Protein AF-X1IU64-F1 (afdb_monomer_lite)

Organism: NCBI:txid412755

Radius of gyration: 42.13 Å; chains: 1; bounding box: 88×26×128 Å

pLDDT: mean 71.63, std 13.4, range [46.91, 96.38]

Sequence (126 aa):
MVRKPTQKKKSTVRRRTTKKKKRARDLVWLQRLTLFAGIIAVILIGGVILFVTTYKNTSRGIDLNITQETKEVGRGVPLEISININNQTGSTLSNTELSLRLSQGLINLDFTGEKDIIKDALGNIG

Structure (mmCIF, N/CA/C/O backbone):
data_AF-X1IU64-F1
#
_entry.id   AF-X1IU64-F1
#
loop_
_atom_site.group_PDB
_atom_site.id
_atom_site.type_symbol
_atom_site.label_atom_id
_atom_site.label_alt_id
_atom_site.label_comp_id
_atom_site.label_asym_id
_atom_site.label_entity_id
_atom_site.label_seq_id
_atom_site.pdbx_PDB_ins_code
_atom_site.Cartn_x
_atom_site.Cartn_y
_atom_site.Cartn_z
_atom_site.occupancy
_atom_site.B_iso_or_equiv
_atom_site.auth_seq_id
_atom_site.auth_comp_id
_atom_site.auth_asym_id
_atom_site.auth_atom_id
_atom_site.pdbx_PDB_model_num
ATOM 1 N N . MET A 1 1 ? 71.066 11.069 -92.947 1.00 46.91 1 MET A N 1
ATOM 2 C CA . MET A 1 1 ? 70.382 11.580 -91.734 1.00 46.91 1 MET A CA 1
ATOM 3 C C . MET A 1 1 ? 69.156 10.716 -91.459 1.00 46.91 1 MET A C 1
ATOM 5 O O . MET A 1 1 ? 68.195 10.797 -92.206 1.00 46.91 1 MET A O 1
ATOM 9 N N . VAL A 1 2 ? 69.203 9.848 -90.443 1.00 51.19 2 VAL A N 1
ATOM 10 C CA . VAL A 1 2 ? 68.126 8.897 -90.104 1.00 51.19 2 VAL A CA 1
ATOM 11 C C . VAL A 1 2 ? 67.579 9.270 -88.726 1.00 51.19 2 VAL A C 1
ATOM 13 O O . VAL A 1 2 ? 68.307 9.205 -87.738 1.00 51.19 2 VAL A O 1
ATOM 16 N N . ARG A 1 3 ? 66.317 9.710 -88.651 1.00 54.88 3 ARG A N 1
ATOM 17 C CA . ARG A 1 3 ? 65.639 10.043 -87.386 1.00 54.88 3 ARG A CA 1
ATOM 18 C C . ARG A 1 3 ? 64.968 8.786 -86.823 1.00 54.88 3 ARG A C 1
ATOM 20 O O . ARG A 1 3 ? 64.115 8.204 -87.484 1.00 54.88 3 ARG A O 1
ATOM 27 N N . LYS A 1 4 ? 65.338 8.378 -85.604 1.00 55.59 4 LYS A N 1
ATOM 28 C CA . LYS A 1 4 ? 64.646 7.318 -84.848 1.00 55.59 4 LYS A CA 1
ATOM 29 C C . LYS A 1 4 ? 63.434 7.902 -84.103 1.00 55.59 4 LYS A C 1
ATOM 31 O O . LYS A 1 4 ? 63.586 8.949 -83.475 1.00 55.59 4 LYS A O 1
ATOM 36 N N . PRO A 1 5 ? 62.266 7.237 -84.107 1.00 60.03 5 PRO A N 1
ATOM 37 C CA . PRO A 1 5 ? 61.129 7.649 -83.295 1.00 60.03 5 PRO A CA 1
ATOM 38 C C . PRO A 1 5 ? 61.250 7.126 -81.856 1.00 60.03 5 PRO A C 1
ATOM 40 O O . PRO A 1 5 ? 61.422 5.933 -81.604 1.00 60.03 5 PRO A O 1
ATOM 43 N N . THR A 1 6 ? 61.141 8.042 -80.899 1.00 62.41 6 THR A N 1
ATOM 44 C CA . THR A 1 6 ? 61.091 7.799 -79.455 1.00 62.41 6 THR A CA 1
ATOM 45 C C . THR A 1 6 ? 59.722 7.243 -79.058 1.00 62.41 6 THR A C 1
ATOM 47 O O . THR A 1 6 ? 58.698 7.912 -79.199 1.00 62.41 6 THR A O 1
ATOM 50 N N . GLN A 1 7 ? 59.683 6.014 -78.537 1.00 61.91 7 GLN A N 1
ATOM 51 C CA . GLN A 1 7 ? 58.450 5.411 -78.031 1.00 61.91 7 GLN A CA 1
ATOM 52 C C . GLN A 1 7 ? 58.033 6.007 -76.677 1.00 61.91 7 GLN A C 1
ATOM 54 O O . GLN A 1 7 ? 58.762 5.938 -75.687 1.00 61.91 7 GLN A O 1
ATOM 59 N N . LYS A 1 8 ? 56.814 6.561 -76.626 1.00 59.19 8 LYS A N 1
ATOM 60 C CA . LYS A 1 8 ? 56.145 7.023 -75.401 1.00 59.19 8 LYS A CA 1
ATOM 61 C C . LYS A 1 8 ? 55.682 5.830 -74.553 1.00 59.19 8 LYS A C 1
ATOM 63 O O . LYS A 1 8 ? 54.741 5.126 -74.915 1.00 59.19 8 LYS A O 1
ATOM 68 N N . LYS A 1 9 ? 56.292 5.664 -73.379 1.00 61.97 9 LYS A N 1
ATOM 69 C CA . LYS A 1 9 ? 55.852 4.757 -72.305 1.00 61.97 9 LYS A CA 1
ATOM 70 C C . LYS A 1 9 ? 54.512 5.249 -71.730 1.00 61.97 9 LYS A C 1
ATOM 72 O O . LYS A 1 9 ? 54.462 6.297 -71.092 1.00 61.97 9 LYS A O 1
ATOM 77 N N . LYS A 1 10 ? 53.423 4.502 -71.942 1.00 61.09 10 LYS A N 1
ATOM 78 C CA . LYS A 1 10 ? 52.138 4.722 -71.253 1.00 61.09 10 LYS A CA 1
ATOM 79 C C . LYS A 1 10 ? 52.236 4.166 -69.830 1.00 61.09 10 LYS A C 1
ATOM 81 O O . LYS A 1 10 ? 52.364 2.959 -69.646 1.00 61.09 10 LYS A O 1
ATOM 86 N N . SER A 1 11 ? 52.180 5.037 -68.828 1.00 62.97 11 SER A N 1
ATOM 87 C CA . SER A 1 11 ? 52.078 4.651 -67.421 1.00 62.97 11 SER A CA 1
ATOM 88 C C . SER A 1 11 ? 50.636 4.256 -67.090 1.00 62.97 11 SER A C 1
ATOM 90 O O . SER A 1 11 ? 49.716 5.070 -67.049 1.00 62.97 11 SER A O 1
ATOM 92 N N . THR A 1 12 ? 50.423 2.965 -66.858 1.00 63.34 12 THR A N 1
ATOM 93 C CA . THR A 1 12 ? 49.173 2.407 -66.333 1.00 63.34 12 THR A CA 1
ATOM 94 C C . THR A 1 12 ? 48.974 2.838 -64.879 1.00 63.34 12 THR A C 1
ATOM 96 O O . THR A 1 12 ? 49.575 2.287 -63.957 1.00 63.34 12 THR A O 1
ATOM 99 N N . VAL A 1 13 ? 48.108 3.828 -64.669 1.00 65.00 13 VAL A N 1
ATOM 100 C CA . VAL A 1 13 ? 47.674 4.299 -63.347 1.00 65.00 13 VAL A CA 1
ATOM 101 C C . VAL A 1 13 ? 46.746 3.255 -62.712 1.00 65.00 13 VAL A C 1
ATOM 103 O O . VAL A 1 13 ? 45.573 3.135 -63.065 1.00 65.00 13 VAL A O 1
ATOM 106 N N . ARG A 1 14 ? 47.260 2.483 -61.746 1.00 59.28 14 ARG A N 1
ATOM 107 C CA . ARG A 1 14 ? 46.464 1.564 -60.914 1.00 59.28 14 ARG A CA 1
ATOM 108 C C . ARG A 1 14 ? 45.626 2.353 -59.898 1.00 59.28 14 ARG A C 1
ATOM 110 O O . ARG A 1 14 ? 46.073 2.622 -58.789 1.00 59.28 14 ARG A O 1
ATOM 117 N N . ARG A 1 15 ? 44.371 2.669 -60.236 1.00 59.41 15 ARG A N 1
ATOM 118 C CA . ARG A 1 15 ? 43.352 3.100 -59.259 1.00 59.41 15 ARG A CA 1
ATOM 119 C C . ARG A 1 15 ? 42.756 1.881 -58.549 1.00 59.41 15 ARG A C 1
ATOM 121 O O . ARG A 1 15 ? 41.766 1.308 -58.991 1.00 59.41 15 ARG A O 1
ATOM 128 N N . ARG A 1 16 ? 43.336 1.487 -57.419 1.00 60.72 16 ARG A N 1
ATOM 129 C CA . ARG A 1 16 ? 42.660 0.647 -56.417 1.00 60.72 16 ARG A CA 1
ATOM 130 C C . ARG A 1 16 ? 42.830 1.319 -55.060 1.00 60.72 16 ARG A C 1
ATOM 132 O O . ARG A 1 16 ? 43.942 1.714 -54.749 1.00 60.72 16 ARG A O 1
ATOM 139 N N . THR A 1 17 ? 41.742 1.368 -54.280 1.00 58.19 17 THR A N 1
ATOM 140 C CA . THR A 1 17 ? 41.634 1.676 -52.827 1.00 58.19 17 THR A CA 1
ATOM 141 C C . THR A 1 17 ? 40.867 2.948 -52.422 1.00 58.19 17 THR A C 1
ATOM 143 O O . THR A 1 17 ? 41.383 3.827 -51.751 1.00 58.19 17 THR A O 1
ATOM 146 N N . THR A 1 18 ? 39.559 3.013 -52.695 1.00 54.38 18 THR A N 1
ATOM 147 C CA . THR A 1 18 ? 38.673 3.976 -51.989 1.00 54.38 18 THR A CA 1
ATOM 148 C C . THR A 1 18 ? 37.424 3.354 -51.354 1.00 54.38 18 THR A C 1
ATOM 150 O O . THR A 1 18 ? 36.680 4.046 -50.665 1.00 54.38 18 THR A O 1
ATOM 153 N N . LYS A 1 19 ? 37.198 2.036 -51.473 1.00 53.81 19 LYS A N 1
ATOM 154 C CA . LYS A 1 19 ? 35.992 1.387 -50.912 1.00 53.81 19 LYS A CA 1
ATOM 155 C C . LYS A 1 19 ? 36.021 1.135 -49.392 1.00 53.81 19 LYS A C 1
ATOM 157 O O . LYS A 1 19 ? 34.962 0.926 -48.814 1.00 53.81 19 LYS A O 1
ATOM 162 N N . LYS A 1 20 ? 37.177 1.193 -48.714 1.00 52.91 20 LYS A N 1
ATOM 163 C CA . LYS A 1 20 ? 37.266 0.924 -47.258 1.00 52.91 20 LYS A CA 1
ATOM 164 C C . LYS A 1 20 ? 36.808 2.086 -46.359 1.00 52.91 20 LYS A C 1
ATOM 166 O O . LYS A 1 20 ? 36.434 1.839 -45.221 1.00 52.91 20 LYS A O 1
ATOM 171 N N . LYS A 1 21 ? 36.781 3.332 -46.851 1.00 52.88 21 LYS A N 1
ATOM 172 C CA . LYS A 1 21 ? 36.489 4.518 -46.015 1.00 52.88 21 LYS A CA 1
ATOM 173 C C . LYS A 1 21 ? 34.999 4.750 -45.716 1.00 52.88 21 LYS A C 1
ATOM 175 O O . LYS A 1 21 ? 34.697 5.469 -44.773 1.00 52.88 21 LYS A O 1
ATOM 180 N N . LYS A 1 22 ? 34.074 4.152 -46.482 1.00 53.75 22 LYS A N 1
ATOM 181 C CA . LYS A 1 22 ? 32.623 4.331 -46.262 1.00 53.75 22 LYS A CA 1
ATOM 182 C C . LYS A 1 22 ? 32.101 3.543 -45.049 1.00 53.75 22 LYS A C 1
ATOM 184 O O . LYS A 1 22 ? 31.394 4.112 -44.233 1.00 53.75 22 LYS A O 1
ATOM 189 N N . ARG A 1 23 ? 32.562 2.301 -44.845 1.00 55.25 23 ARG A N 1
ATOM 190 C CA . ARG A 1 23 ? 32.096 1.439 -43.737 1.00 55.25 23 ARG A CA 1
ATOM 191 C C . ARG A 1 23 ? 32.418 1.979 -42.337 1.00 55.25 23 ARG A C 1
ATOM 193 O O . ARG A 1 23 ? 31.651 1.758 -41.413 1.00 55.25 23 ARG A O 1
ATOM 200 N N . ALA A 1 24 ? 33.529 2.702 -42.180 1.00 61.47 24 ALA A N 1
ATOM 201 C CA . ALA A 1 24 ? 33.905 3.279 -40.888 1.00 61.47 24 ALA A CA 1
ATOM 202 C C . ALA A 1 24 ? 33.003 4.457 -40.480 1.00 61.47 24 ALA A C 1
ATOM 204 O O . ALA A 1 24 ? 32.767 4.662 -39.295 1.00 61.47 24 ALA A O 1
ATOM 205 N N . ARG A 1 25 ? 32.482 5.223 -41.450 1.00 65.38 25 ARG A N 1
ATOM 206 C CA . ARG A 1 25 ? 31.590 6.358 -41.172 1.00 65.38 25 ARG A CA 1
ATOM 207 C C . ARG A 1 25 ? 30.192 5.879 -40.768 1.00 65.38 25 ARG A C 1
ATOM 209 O O . ARG A 1 25 ? 29.615 6.446 -39.845 1.00 65.38 25 ARG A O 1
ATOM 216 N N . ASP A 1 26 ? 29.715 4.802 -41.389 1.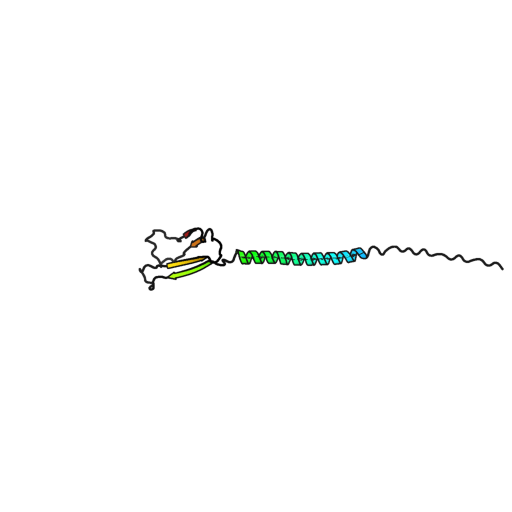00 70.69 26 ASP A N 1
ATOM 217 C CA . ASP A 1 26 ? 28.422 4.195 -41.053 1.00 70.69 26 ASP A CA 1
ATOM 218 C C . ASP A 1 26 ? 28.445 3.545 -39.659 1.00 70.69 26 ASP A C 1
ATOM 220 O O . ASP A 1 26 ? 27.481 3.681 -38.910 1.00 70.69 26 ASP A O 1
ATOM 224 N N . LEU A 1 27 ? 29.568 2.932 -39.251 1.00 73.62 27 LEU A N 1
ATOM 225 C CA . LEU A 1 27 ? 29.714 2.357 -37.905 1.00 73.62 27 LEU A CA 1
ATOM 226 C C . LEU A 1 27 ? 29.619 3.409 -36.789 1.00 73.62 27 LEU A C 1
ATOM 228 O O . LEU A 1 27 ? 28.966 3.170 -35.778 1.00 73.62 27 LEU A O 1
ATOM 232 N N . VAL A 1 28 ? 30.240 4.580 -36.971 1.00 81.56 28 VAL A N 1
ATOM 233 C CA . VAL A 1 28 ? 30.210 5.662 -35.967 1.00 81.56 28 VAL A CA 1
ATOM 234 C C . VAL A 1 28 ? 28.804 6.246 -35.828 1.00 81.56 28 VAL A C 1
ATOM 236 O O . VAL A 1 28 ? 28.396 6.631 -34.733 1.00 81.56 28 VAL A O 1
ATOM 239 N N . TRP A 1 29 ? 28.043 6.304 -36.922 1.00 81.38 29 TRP A N 1
ATOM 240 C CA . TRP A 1 29 ? 26.662 6.778 -36.883 1.00 81.38 29 TRP A CA 1
ATOM 241 C C . TRP A 1 29 ? 25.732 5.759 -36.211 1.00 81.38 29 TRP A C 1
ATOM 243 O O . TRP A 1 29 ? 24.932 6.134 -35.353 1.00 81.38 29 TRP A O 1
ATOM 253 N N . LEU A 1 30 ? 25.917 4.466 -36.500 1.00 83.75 30 LEU A N 1
ATOM 254 C CA . LEU A 1 30 ? 25.188 3.384 -35.833 1.00 83.75 30 LEU A CA 1
ATOM 255 C C . LEU A 1 30 ? 25.467 3.352 -34.321 1.00 83.75 30 LEU A C 1
ATOM 257 O O . LEU A 1 30 ? 24.545 3.220 -33.523 1.00 83.75 30 LEU A O 1
ATOM 261 N N . GLN A 1 31 ? 26.730 3.544 -33.926 1.00 85.56 31 GLN A N 1
ATOM 262 C CA . GLN A 1 31 ? 27.146 3.551 -32.522 1.00 85.56 31 GLN A CA 1
ATOM 263 C C . GLN A 1 31 ? 26.504 4.699 -31.724 1.00 85.56 31 GLN A C 1
ATOM 265 O O . GLN A 1 31 ? 26.164 4.542 -30.550 1.00 85.56 31 GLN A O 1
ATOM 270 N N . ARG A 1 32 ? 26.295 5.858 -32.361 1.00 87.38 32 ARG A N 1
ATOM 271 C CA . ARG A 1 32 ? 25.571 6.979 -31.744 1.00 87.38 32 ARG A CA 1
ATOM 272 C C . ARG A 1 32 ? 24.100 6.636 -31.533 1.00 87.38 32 ARG A C 1
ATOM 274 O O . ARG A 1 32 ? 23.591 6.873 -30.444 1.00 87.38 32 ARG A O 1
ATOM 281 N N . LEU A 1 33 ? 23.442 6.029 -32.521 1.00 90.94 33 LEU A N 1
ATOM 282 C CA . LEU A 1 33 ? 22.048 5.592 -32.387 1.00 90.94 33 LEU A CA 1
ATOM 283 C C . LEU A 1 33 ? 21.863 4.568 -31.264 1.00 90.94 33 LEU A C 1
ATOM 285 O O . LEU A 1 33 ? 20.920 4.691 -30.488 1.00 90.94 33 LEU A O 1
ATOM 289 N N . THR A 1 34 ? 22.780 3.606 -31.123 1.00 91.00 34 THR A N 1
ATOM 290 C CA . THR A 1 34 ? 22.706 2.622 -30.032 1.00 91.00 34 THR A CA 1
ATOM 291 C C . THR A 1 34 ? 22.880 3.256 -28.653 1.00 91.00 34 THR A C 1
ATOM 293 O O . THR A 1 34 ? 22.206 2.846 -27.713 1.00 91.00 34 THR A O 1
ATOM 296 N N . LEU A 1 35 ? 23.725 4.287 -28.523 1.00 90.50 35 LEU A N 1
ATOM 297 C CA . LEU A 1 35 ? 23.866 5.030 -27.266 1.00 90.50 35 LEU A CA 1
ATOM 298 C C . LEU A 1 35 ? 22.593 5.812 -26.925 1.00 90.50 35 LEU A C 1
ATOM 300 O O . LEU A 1 35 ? 22.127 5.745 -25.790 1.00 90.50 35 LEU A O 1
ATOM 304 N N . PHE A 1 36 ? 21.994 6.496 -27.904 1.00 93.44 36 PHE A N 1
ATOM 305 C CA . PHE A 1 36 ? 20.719 7.193 -27.704 1.00 93.44 36 PHE A CA 1
ATOM 306 C C . PHE A 1 36 ? 19.594 6.231 -27.315 1.00 93.44 36 PHE A C 1
ATOM 308 O O . PHE A 1 36 ? 18.863 6.501 -26.364 1.00 93.44 36 PHE A O 1
ATOM 315 N N . ALA A 1 37 ? 19.489 5.088 -27.997 1.00 93.75 37 ALA A N 1
ATOM 316 C CA . ALA A 1 37 ? 18.514 4.056 -27.660 1.00 93.75 37 ALA A CA 1
ATOM 317 C C . ALA A 1 37 ? 18.727 3.510 -26.237 1.00 93.75 37 ALA A C 1
ATOM 319 O O . ALA A 1 37 ? 17.759 3.329 -25.503 1.00 93.75 37 ALA A O 1
ATOM 320 N N . GLY A 1 38 ? 19.984 3.314 -25.820 1.00 94.88 38 GLY A N 1
ATOM 321 C CA . GLY A 1 38 ? 20.324 2.895 -24.460 1.00 94.88 38 GLY A CA 1
ATOM 322 C C . GLY A 1 38 ? 19.879 3.902 -23.397 1.00 94.88 38 GLY A C 1
ATOM 323 O O . GLY A 1 38 ? 19.262 3.513 -22.410 1.00 94.88 38 GLY A O 1
ATOM 324 N N . ILE A 1 39 ? 20.117 5.198 -23.618 1.00 94.44 39 ILE A N 1
ATOM 325 C CA . ILE A 1 39 ? 19.685 6.258 -22.690 1.00 94.44 39 ILE A CA 1
ATOM 326 C C . ILE A 1 39 ? 18.157 6.284 -22.571 1.00 94.44 39 ILE A C 1
ATOM 328 O O . ILE A 1 39 ? 17.626 6.319 -21.462 1.00 94.44 39 ILE A O 1
ATOM 332 N N . ILE A 1 40 ? 17.443 6.215 -23.699 1.00 96.19 40 ILE A N 1
ATOM 333 C CA . ILE A 1 40 ? 15.974 6.185 -23.712 1.00 96.19 40 ILE A CA 1
ATOM 334 C C . ILE A 1 40 ? 15.454 4.957 -22.956 1.00 96.19 40 ILE A C 1
ATOM 336 O O . ILE A 1 40 ? 14.533 5.083 -22.151 1.00 96.19 40 ILE A O 1
ATOM 340 N N . ALA A 1 41 ? 16.063 3.787 -23.163 1.00 95.56 41 ALA A N 1
ATOM 341 C CA . ALA A 1 41 ? 15.679 2.568 -22.460 1.00 95.56 41 ALA A CA 1
ATOM 342 C C . ALA A 1 41 ? 15.831 2.715 -20.939 1.00 95.56 41 ALA A C 1
ATOM 344 O O . ALA A 1 41 ? 14.916 2.362 -20.199 1.00 95.56 41 ALA A O 1
ATOM 345 N N . VAL A 1 42 ? 16.938 3.298 -20.467 1.00 96.00 42 VAL A N 1
ATOM 346 C CA . VAL A 1 42 ? 17.158 3.544 -19.033 1.00 96.00 42 VAL A CA 1
ATOM 347 C C . VAL A 1 42 ? 16.123 4.517 -18.465 1.00 96.00 42 VAL A C 1
ATOM 349 O O . VAL A 1 42 ? 15.589 4.264 -17.387 1.00 96.00 42 VAL A O 1
ATOM 352 N N . ILE A 1 43 ? 15.789 5.591 -19.189 1.00 96.25 43 ILE A N 1
ATOM 353 C CA . ILE A 1 43 ? 14.770 6.562 -18.755 1.00 96.25 43 ILE A CA 1
ATOM 354 C C . ILE A 1 43 ? 13.393 5.900 -18.650 1.00 96.25 43 ILE A C 1
ATOM 356 O O . ILE A 1 43 ? 12.695 6.103 -17.658 1.00 96.25 43 ILE A O 1
ATOM 360 N N . LEU A 1 44 ? 13.006 5.088 -19.637 1.00 96.38 44 LEU A N 1
ATOM 361 C CA . LEU A 1 44 ? 11.720 4.388 -19.622 1.00 96.38 44 LEU A CA 1
ATOM 362 C C . LEU A 1 44 ? 11.641 3.381 -18.473 1.00 96.38 44 LEU A C 1
ATOM 364 O O . LEU A 1 44 ? 10.659 3.376 -17.735 1.00 96.38 44 LEU A O 1
ATOM 368 N N . ILE A 1 45 ? 12.685 2.570 -18.280 1.00 95.06 45 ILE A N 1
ATOM 369 C CA . ILE A 1 45 ? 12.741 1.594 -17.184 1.00 95.06 45 ILE A CA 1
ATOM 370 C C . ILE A 1 45 ? 12.693 2.314 -15.831 1.00 95.06 45 ILE A C 1
ATOM 372 O O . ILE A 1 45 ? 11.883 1.959 -14.975 1.00 95.06 45 ILE A O 1
ATOM 376 N N . GLY A 1 46 ? 13.503 3.361 -15.647 1.00 94.31 46 GLY A N 1
ATOM 377 C CA . GLY A 1 46 ? 13.514 4.161 -14.423 1.00 94.31 46 GLY A CA 1
ATOM 378 C C . GLY A 1 46 ? 12.165 4.827 -14.143 1.00 94.31 46 GLY A C 1
ATOM 379 O O . GLY A 1 46 ? 11.681 4.781 -13.013 1.00 94.31 46 GLY A O 1
ATOM 380 N N . GLY A 1 47 ? 11.519 5.375 -15.175 1.00 93.50 47 GLY A N 1
ATOM 381 C CA . GLY A 1 47 ? 10.192 5.981 -15.078 1.00 93.50 47 GLY A CA 1
ATOM 382 C C . GLY A 1 47 ? 9.114 4.983 -14.657 1.00 93.50 47 GLY A C 1
ATOM 383 O O . GLY A 1 47 ? 8.310 5.291 -13.779 1.00 93.50 47 GLY A O 1
ATOM 384 N N . VAL A 1 48 ? 9.129 3.766 -15.209 1.00 92.50 48 VAL A N 1
ATOM 385 C CA . VAL A 1 48 ? 8.194 2.697 -14.818 1.00 92.50 48 VAL A CA 1
ATOM 386 C C . VAL A 1 48 ? 8.421 2.267 -13.369 1.00 92.50 48 VAL A C 1
ATOM 388 O O . VAL A 1 48 ? 7.456 2.129 -12.619 1.00 92.50 48 VAL A O 1
ATOM 391 N N . ILE A 1 49 ? 9.676 2.096 -12.942 1.00 90.00 49 ILE A N 1
ATOM 392 C CA . ILE A 1 49 ? 10.002 1.723 -11.557 1.00 90.00 49 ILE A CA 1
ATOM 393 C C . ILE A 1 49 ? 9.529 2.805 -10.582 1.00 90.00 49 ILE A C 1
ATOM 395 O O . ILE A 1 49 ? 8.875 2.493 -9.585 1.00 90.00 49 ILE A O 1
ATOM 399 N N . LEU A 1 50 ? 9.810 4.076 -10.873 1.00 89.00 50 LEU A N 1
ATOM 400 C CA . LEU A 1 50 ? 9.378 5.201 -10.043 1.00 89.00 50 LEU A CA 1
ATOM 401 C C . LEU A 1 50 ? 7.848 5.284 -9.984 1.00 89.00 50 LEU A C 1
ATOM 403 O O . LEU A 1 50 ? 7.278 5.450 -8.906 1.00 89.00 50 LEU A O 1
ATOM 407 N N . PHE A 1 51 ? 7.170 5.097 -11.117 1.00 86.06 51 PHE A N 1
ATOM 408 C CA . PHE A 1 51 ? 5.711 5.079 -11.176 1.00 86.06 51 PHE A CA 1
ATOM 409 C C . PHE A 1 51 ? 5.125 3.958 -10.309 1.00 86.06 51 PHE A C 1
ATOM 411 O O . PHE A 1 51 ? 4.290 4.220 -9.447 1.00 86.06 51 PHE A O 1
ATOM 418 N N . VAL A 1 52 ? 5.596 2.720 -10.472 1.00 82.81 52 VAL A N 1
ATOM 419 C CA . VAL A 1 52 ? 5.098 1.573 -9.698 1.00 82.81 52 VAL A CA 1
ATOM 420 C C . VAL A 1 52 ? 5.359 1.758 -8.204 1.00 82.81 52 VAL A C 1
ATOM 422 O O . VAL A 1 52 ? 4.450 1.555 -7.404 1.00 82.81 52 VAL A O 1
ATOM 425 N N . THR A 1 53 ? 6.564 2.177 -7.819 1.00 79.81 53 THR A N 1
ATOM 426 C CA . THR A 1 53 ? 6.920 2.360 -6.402 1.00 79.81 53 THR A CA 1
ATOM 427 C C . THR A 1 53 ? 6.142 3.499 -5.748 1.00 79.81 53 THR A C 1
ATOM 429 O O . THR A 1 53 ? 5.712 3.358 -4.608 1.00 79.81 53 THR A O 1
ATOM 432 N N . THR A 1 54 ? 5.886 4.594 -6.467 1.00 73.25 54 THR A N 1
ATOM 433 C CA . THR A 1 54 ? 5.158 5.748 -5.915 1.00 73.25 54 THR A CA 1
ATOM 434 C C . THR A 1 54 ? 3.654 5.484 -5.824 1.00 73.25 54 THR A C 1
ATOM 436 O O . THR A 1 54 ? 3.029 5.820 -4.817 1.00 73.25 54 THR A O 1
ATOM 439 N N . TYR A 1 55 ? 3.062 4.874 -6.856 1.00 66.50 55 TYR A N 1
ATOM 440 C CA . TYR A 1 55 ? 1.613 4.668 -6.926 1.00 66.50 55 TYR A CA 1
ATOM 441 C C . TYR A 1 55 ? 1.125 3.430 -6.173 1.00 66.50 55 TYR A C 1
ATOM 443 O O . TYR A 1 55 ? 0.012 3.468 -5.661 1.00 66.50 55 TYR A O 1
ATOM 451 N N . LYS A 1 56 ? 1.913 2.349 -6.084 1.00 63.72 56 LYS A N 1
ATOM 452 C CA . LYS A 1 56 ? 1.469 1.129 -5.385 1.00 63.72 56 LYS A CA 1
ATOM 453 C C . LYS A 1 56 ? 1.732 1.137 -3.881 1.00 63.72 56 LYS A C 1
ATOM 455 O O . LYS A 1 56 ? 0.994 0.480 -3.161 1.00 63.72 56 LYS A O 1
ATOM 460 N N . ASN A 1 57 ? 2.755 1.855 -3.411 1.00 55.66 57 ASN A N 1
ATOM 461 C CA . ASN A 1 57 ? 3.159 1.799 -1.998 1.00 55.66 57 ASN A CA 1
ATOM 462 C C . ASN A 1 57 ? 2.666 2.981 -1.159 1.00 55.66 57 ASN A C 1
ATOM 464 O O . ASN A 1 57 ? 2.881 2.995 0.049 1.00 55.66 57 ASN A O 1
ATOM 468 N N . THR A 1 58 ? 2.025 3.978 -1.769 1.00 55.94 58 THR A N 1
ATOM 469 C CA . THR A 1 58 ? 1.392 5.053 -1.004 1.00 55.94 58 THR A CA 1
ATOM 470 C C . THR A 1 58 ? -0.067 4.679 -0.792 1.00 55.94 58 THR A C 1
ATOM 472 O O . THR A 1 58 ? -0.803 4.579 -1.772 1.00 55.94 58 THR A O 1
ATOM 475 N N . SER A 1 59 ? -0.483 4.505 0.465 1.00 59.94 59 SER A N 1
ATOM 476 C CA . SER A 1 59 ? -1.881 4.359 0.896 1.00 59.94 59 SER A CA 1
ATOM 477 C C . SER A 1 59 ? -2.661 5.634 0.557 1.00 59.94 59 SER A C 1
ATOM 479 O O . SER A 1 59 ? -2.912 6.486 1.403 1.00 59.94 59 SER A O 1
ATOM 481 N N . ARG A 1 60 ? -2.945 5.847 -0.727 1.00 61.59 60 ARG A N 1
ATOM 482 C CA . ARG A 1 60 ? -3.713 6.989 -1.218 1.00 61.59 60 ARG A CA 1
ATOM 483 C C . ARG A 1 60 ? -5.186 6.646 -1.078 1.00 61.59 60 ARG A C 1
ATOM 485 O O . ARG A 1 60 ? -5.589 5.588 -1.535 1.00 61.59 60 ARG A O 1
ATOM 492 N N . GLY A 1 61 ? -5.959 7.552 -0.483 1.00 68.75 61 GLY A N 1
ATOM 493 C CA . 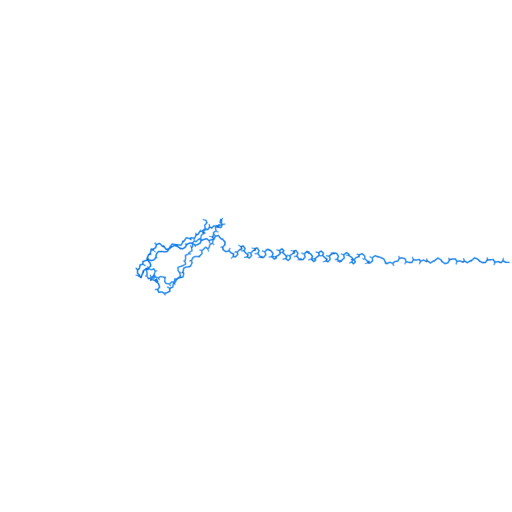GLY A 1 61 ? -7.422 7.492 -0.467 1.00 68.75 61 GLY A CA 1
ATOM 494 C C . GLY A 1 61 ? -8.047 6.653 0.646 1.00 68.75 61 GLY A C 1
ATOM 495 O O . GLY A 1 61 ? -9.199 6.272 0.505 1.00 68.75 61 GLY A O 1
ATOM 496 N N . ILE A 1 62 ? -7.337 6.383 1.743 1.00 73.75 62 ILE A N 1
ATOM 497 C CA . ILE A 1 62 ? -7.979 5.960 2.995 1.00 73.75 62 ILE A CA 1
ATOM 498 C C . ILE A 1 62 ? -7.876 7.133 3.960 1.00 73.75 62 ILE A C 1
ATOM 500 O O . ILE A 1 62 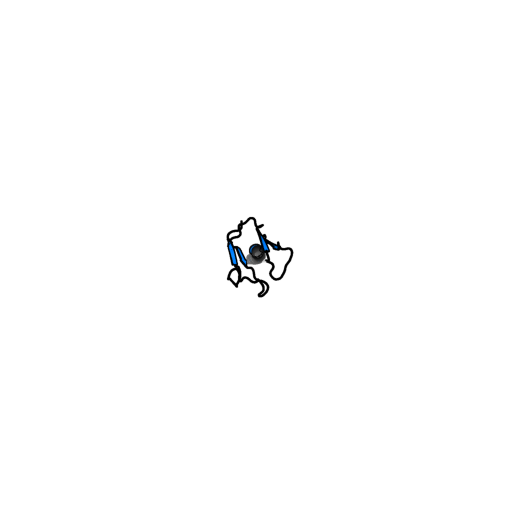? -6.769 7.546 4.306 1.00 73.75 62 ILE A O 1
ATOM 504 N N . ASP A 1 63 ? -9.020 7.675 4.352 1.00 82.12 63 ASP A N 1
ATOM 505 C CA . ASP A 1 63 ? -9.117 8.706 5.377 1.00 82.12 63 ASP A CA 1
ATOM 506 C C . ASP A 1 63 ? -9.561 8.062 6.694 1.00 82.12 63 ASP A C 1
ATOM 508 O O . ASP A 1 63 ? -10.480 7.240 6.722 1.00 82.12 63 ASP A O 1
ATOM 512 N N . LEU A 1 64 ? -8.858 8.392 7.774 1.00 80.56 64 LEU A N 1
ATOM 513 C CA . LEU A 1 64 ? -9.044 7.814 9.101 1.00 80.56 64 LEU A CA 1
ATOM 514 C C . LEU A 1 64 ? -9.367 8.942 10.068 1.00 80.56 64 LEU A C 1
ATOM 516 O O . LEU A 1 64 ? -8.500 9.753 10.395 1.00 80.56 64 LEU A O 1
ATOM 520 N N . ASN A 1 65 ? -10.605 8.966 10.551 1.00 84.31 65 ASN A N 1
ATOM 521 C CA . ASN A 1 65 ? -11.045 9.928 11.546 1.00 84.31 65 ASN A CA 1
ATOM 522 C C . ASN A 1 65 ? -11.337 9.209 12.864 1.00 84.31 65 ASN A C 1
ATOM 524 O O . ASN A 1 65 ? -12.147 8.285 12.914 1.00 84.31 65 ASN A O 1
ATOM 528 N N . ILE A 1 66 ? -10.656 9.631 13.927 1.00 82.81 66 ILE A N 1
ATOM 529 C CA . ILE A 1 66 ? -10.831 9.093 15.275 1.00 82.81 66 ILE A CA 1
ATOM 530 C C . ILE A 1 66 ? -11.487 10.188 16.102 1.00 82.81 66 ILE A C 1
ATOM 532 O O . ILE A 1 66 ? -10.873 11.220 16.379 1.00 82.81 66 ILE A O 1
ATOM 536 N N . THR A 1 67 ? -12.730 9.955 16.505 1.00 84.69 67 THR A N 1
ATOM 537 C CA . THR A 1 67 ? -13.490 10.891 17.330 1.00 84.69 67 THR A CA 1
ATOM 538 C C . THR A 1 67 ? -13.792 10.269 18.679 1.00 84.69 67 THR A C 1
ATOM 540 O O . THR A 1 67 ? -14.240 9.127 18.772 1.00 84.69 67 THR A O 1
ATOM 543 N N . GLN A 1 68 ? -13.559 11.041 19.733 1.00 80.81 68 GLN A N 1
ATOM 544 C CA . GLN A 1 68 ? -13.997 10.693 21.073 1.00 80.81 68 GLN A CA 1
ATOM 545 C C . GLN A 1 68 ? -15.396 11.269 21.299 1.00 80.81 68 GLN A C 1
ATOM 547 O O . GLN A 1 68 ? -15.598 12.473 21.134 1.00 80.81 68 GLN A O 1
ATOM 552 N N . GLU A 1 69 ? -16.352 10.422 21.677 1.00 73.81 69 GLU A N 1
ATOM 553 C CA . GLU A 1 69 ? -17.731 10.864 21.931 1.00 73.81 69 GLU A CA 1
ATOM 554 C C . GLU A 1 69 ? -17.914 11.383 23.364 1.00 73.81 69 GLU A C 1
ATOM 556 O O . GLU A 1 69 ? -18.702 12.301 23.611 1.00 73.81 69 GLU A O 1
ATOM 561 N N . THR A 1 70 ? -17.131 10.877 24.320 1.00 71.31 70 THR A N 1
ATOM 562 C CA . THR A 1 70 ? -17.174 11.343 25.709 1.00 71.31 70 THR A CA 1
ATOM 563 C C . THR A 1 70 ? -16.412 12.652 25.914 1.00 71.31 70 THR A C 1
ATOM 565 O O . THR A 1 70 ? -15.223 12.759 25.626 1.00 71.31 70 THR A O 1
ATOM 568 N N . LYS A 1 71 ? -17.091 13.657 26.487 1.00 70.19 71 LYS A N 1
ATOM 569 C CA . LYS A 1 71 ? -16.502 14.972 26.812 1.00 70.19 71 LYS A CA 1
ATOM 570 C C . LYS A 1 71 ? -15.517 14.942 27.982 1.00 70.19 71 LYS A C 1
ATOM 572 O O . LYS A 1 71 ? -14.690 15.842 28.091 1.00 70.19 71 LYS A O 1
ATOM 577 N N . GLU A 1 72 ? -15.606 13.939 28.852 1.00 71.94 72 GLU A N 1
ATOM 578 C CA . GLU A 1 72 ? -14.782 13.840 30.057 1.00 71.94 72 GLU A CA 1
ATOM 579 C C . GLU A 1 72 ? -14.025 12.511 30.085 1.00 71.94 72 GLU A C 1
ATOM 581 O O . GLU A 1 72 ? -14.619 11.434 30.131 1.00 71.94 72 GLU A O 1
ATOM 586 N N . VAL A 1 73 ? -12.692 12.595 30.061 1.00 71.50 73 VAL A N 1
ATOM 587 C CA . VAL A 1 73 ? -11.803 11.454 30.313 1.00 71.50 73 VAL A CA 1
ATOM 588 C C . VAL A 1 73 ? -11.529 11.404 31.809 1.00 71.50 73 VAL A C 1
ATOM 590 O O . VAL A 1 73 ? -10.792 12.234 32.341 1.00 71.50 73 VAL A O 1
ATOM 593 N N . GLY A 1 74 ? -12.132 10.436 32.495 1.00 73.00 74 GLY A N 1
ATOM 594 C CA . GLY A 1 74 ? -12.023 10.274 33.942 1.00 73.00 74 GLY A CA 1
ATOM 595 C C . GLY A 1 74 ? -11.727 8.834 34.342 1.00 73.00 74 GLY A C 1
ATOM 596 O O . GLY A 1 74 ? -12.077 7.882 33.645 1.00 73.00 74 GLY A O 1
ATOM 597 N N . ARG A 1 75 ? -11.082 8.649 35.496 1.00 72.19 75 ARG A N 1
ATOM 598 C CA . ARG A 1 75 ? -10.814 7.307 36.025 1.00 72.19 75 ARG A CA 1
ATOM 599 C C . ARG A 1 75 ? -12.136 6.621 36.380 1.00 72.19 75 ARG A C 1
ATOM 601 O O . ARG A 1 75 ? -12.890 7.140 37.194 1.00 72.19 75 ARG A O 1
ATOM 608 N N . GLY A 1 76 ? -12.383 5.447 35.800 1.00 73.44 76 GLY A N 1
ATOM 609 C CA . GLY A 1 76 ? -13.620 4.687 36.014 1.00 73.44 76 GLY A CA 1
ATOM 610 C C . GLY A 1 76 ? -14.808 5.147 35.162 1.00 73.44 76 GLY A C 1
ATOM 611 O O . GLY A 1 76 ? -15.877 4.556 35.275 1.00 73.44 76 GLY A O 1
ATOM 612 N N . VAL A 1 77 ? -14.628 6.155 34.303 1.00 76.38 77 VAL A N 1
ATOM 613 C CA . VAL A 1 77 ? -15.629 6.558 33.308 1.00 76.38 77 VAL A CA 1
ATOM 614 C C . VAL A 1 77 ? -15.412 5.726 32.039 1.00 76.38 77 VAL A C 1
ATOM 616 O O . VAL A 1 77 ? -14.262 5.601 31.603 1.00 76.38 77 VAL A O 1
ATOM 619 N N . PRO A 1 78 ? -16.465 5.134 31.445 1.00 73.12 78 PRO A N 1
ATOM 620 C CA . PRO A 1 78 ? -16.335 4.414 30.185 1.00 73.12 78 PRO A CA 1
ATOM 621 C C . PRO A 1 78 ? -15.866 5.361 29.074 1.00 73.12 78 PRO A C 1
ATOM 623 O O . PRO A 1 78 ? -16.349 6.485 28.936 1.00 73.12 78 PRO A O 1
ATOM 626 N N . LEU A 1 79 ? -14.893 4.898 28.294 1.00 75.44 79 LEU A N 1
ATOM 627 C CA . LEU A 1 79 ? -14.350 5.623 27.154 1.00 75.44 79 LEU A CA 1
ATOM 628 C C . LEU A 1 79 ? -14.949 5.042 25.874 1.00 75.44 79 LEU A C 1
ATOM 630 O O . LEU A 1 79 ? -14.688 3.887 25.545 1.00 75.44 79 LEU A O 1
ATOM 634 N N . GLU A 1 80 ? -15.712 5.856 25.152 1.00 77.31 80 GLU A N 1
ATOM 635 C CA . GLU A 1 80 ? -16.268 5.502 23.847 1.00 77.31 80 GLU A CA 1
ATOM 636 C C . GLU A 1 80 ? -15.465 6.208 22.749 1.00 77.31 80 GLU A C 1
ATOM 638 O O . GLU A 1 80 ? -15.334 7.438 22.729 1.00 77.31 80 GLU A O 1
ATOM 643 N N . ILE A 1 81 ? -14.876 5.406 21.860 1.00 78.88 81 ILE A N 1
ATOM 644 C CA . ILE A 1 81 ? -14.066 5.864 20.729 1.00 78.88 81 ILE A CA 1
ATOM 645 C C . ILE A 1 81 ? -14.755 5.398 19.454 1.00 78.88 81 ILE A C 1
ATOM 647 O O . ILE A 1 81 ? -14.955 4.200 19.261 1.00 78.88 81 ILE A O 1
ATOM 651 N N . SER A 1 82 ? -15.065 6.343 18.573 1.00 82.56 82 SER A N 1
ATOM 652 C CA . SER A 1 82 ? -15.594 6.063 17.245 1.00 82.56 82 SER A CA 1
ATOM 653 C C . SER A 1 82 ? -14.472 6.210 16.218 1.00 82.56 82 SER A C 1
ATOM 655 O O . SER A 1 82 ? -13.790 7.238 16.161 1.00 82.56 82 SER A O 1
ATOM 657 N N . ILE A 1 83 ? -14.237 5.150 15.442 1.00 82.81 83 ILE A N 1
ATOM 658 C CA . ILE A 1 83 ? -13.233 5.112 14.373 1.00 82.81 83 ILE A CA 1
ATOM 659 C C . ILE A 1 83 ? -13.982 5.052 13.051 1.00 82.81 83 ILE A C 1
ATOM 661 O O . ILE A 1 83 ? -14.632 4.055 12.743 1.00 82.81 83 ILE A O 1
ATOM 665 N N . ASN A 1 84 ? -13.873 6.117 12.265 1.00 84.31 84 ASN A N 1
ATOM 666 C CA . ASN A 1 84 ? -14.462 6.194 10.940 1.00 84.31 84 ASN A CA 1
ATOM 667 C C . ASN A 1 84 ? -13.370 6.009 9.880 1.00 84.31 84 ASN A C 1
ATOM 669 O O . ASN A 1 84 ? -12.399 6.769 9.833 1.00 84.31 84 ASN A O 1
ATOM 673 N N . ILE A 1 85 ? -13.536 4.981 9.048 1.00 83.62 85 ILE A N 1
ATOM 674 C CA . ILE A 1 85 ? -12.636 4.647 7.945 1.00 83.62 85 ILE A CA 1
ATOM 675 C C . ILE A 1 85 ? -13.370 4.962 6.647 1.00 83.62 85 ILE A C 1
ATOM 677 O O . ILE A 1 85 ? -14.331 4.282 6.291 1.00 83.62 85 ILE A O 1
ATOM 681 N N . ASN A 1 86 ? -12.913 5.984 5.930 1.00 83.06 86 ASN A N 1
ATOM 682 C CA . ASN A 1 86 ? -13.516 6.409 4.677 1.00 83.06 86 ASN A CA 1
ATOM 683 C C . ASN A 1 86 ? -12.624 6.029 3.490 1.00 83.06 86 ASN A C 1
ATOM 685 O O . ASN A 1 86 ? -11.471 6.458 3.387 1.00 83.06 86 ASN A O 1
ATOM 689 N N . ASN A 1 87 ? -13.178 5.233 2.577 1.00 82.31 87 ASN A N 1
ATOM 690 C CA . ASN A 1 87 ? -12.516 4.829 1.348 1.00 82.31 87 ASN A CA 1
ATOM 691 C C . ASN A 1 87 ? -12.825 5.816 0.215 1.00 82.31 87 ASN A C 1
ATOM 693 O O . ASN A 1 87 ? -13.912 5.832 -0.353 1.00 82.31 87 ASN A O 1
ATOM 697 N N . GLN A 1 88 ? -11.827 6.605 -0.160 1.00 82.31 88 GLN A N 1
ATOM 698 C CA . GLN A 1 88 ? -11.882 7.579 -1.249 1.00 82.31 88 GLN A CA 1
ATOM 699 C C . GLN A 1 88 ? -11.201 7.076 -2.531 1.00 82.31 88 GLN A C 1
ATOM 701 O O . GLN A 1 88 ? -11.016 7.839 -3.478 1.00 82.31 88 GLN A O 1
ATOM 706 N N . THR A 1 89 ? -10.794 5.805 -2.587 1.00 74.69 89 THR A N 1
ATOM 707 C CA . THR A 1 89 ? -10.052 5.253 -3.736 1.00 74.69 89 THR A CA 1
ATOM 708 C C . THR A 1 89 ? -10.935 4.906 -4.935 1.00 74.69 89 THR A C 1
ATOM 710 O O . THR A 1 89 ? -10.414 4.649 -6.021 1.00 74.69 89 THR A O 1
ATOM 713 N N . GLY A 1 90 ? -12.261 4.855 -4.753 1.00 70.88 90 GLY A N 1
ATOM 714 C CA . GLY A 1 90 ? -13.206 4.366 -5.766 1.00 70.88 90 GLY A CA 1
ATOM 715 C C . GLY A 1 90 ? -13.034 2.879 -6.113 1.00 70.88 90 GLY A C 1
ATOM 716 O O . GLY A 1 90 ? -13.639 2.400 -7.067 1.00 70.88 90 GLY A O 1
ATOM 717 N N . SER A 1 91 ? -12.190 2.156 -5.371 1.00 71.62 91 SER A N 1
ATOM 718 C CA . SER A 1 91 ? -11.927 0.723 -5.505 1.00 71.62 91 SER A CA 1
ATOM 719 C C . SER A 1 91 ? -12.189 0.039 -4.169 1.00 71.62 91 SER A C 1
ATOM 721 O O . SER A 1 91 ? -11.943 0.621 -3.118 1.00 71.62 91 SER A O 1
ATOM 723 N N . THR A 1 92 ? -12.657 -1.205 -4.182 1.00 77.19 92 THR A N 1
ATOM 724 C CA . THR A 1 92 ? -12.894 -1.956 -2.944 1.00 77.19 92 THR A CA 1
ATOM 725 C C . THR A 1 92 ? -11.572 -2.270 -2.236 1.00 77.19 92 THR A C 1
ATOM 727 O O . THR A 1 92 ? -10.653 -2.827 -2.840 1.00 77.19 92 THR A O 1
ATOM 730 N N . LEU A 1 93 ? -11.480 -1.942 -0.948 1.00 73.69 93 LEU A N 1
ATOM 731 C CA . LEU A 1 93 ? -10.386 -2.344 -0.067 1.00 73.69 93 LEU A CA 1
ATOM 732 C C . LEU A 1 93 ? -10.619 -3.786 0.381 1.00 73.69 93 LEU A C 1
ATOM 734 O O . LEU A 1 93 ? -11.558 -4.068 1.123 1.00 73.69 93 LEU A O 1
ATOM 738 N N . SER A 1 94 ? -9.767 -4.697 -0.077 1.00 73.88 94 SER A N 1
ATOM 739 C CA . SER A 1 94 ? -9.770 -6.101 0.341 1.00 73.88 94 SER A CA 1
ATOM 740 C C . SER A 1 94 ? -8.776 -6.342 1.476 1.00 73.88 94 SER A C 1
ATOM 742 O O . SER A 1 94 ? -7.656 -5.835 1.409 1.00 73.88 94 SER A O 1
ATOM 744 N N .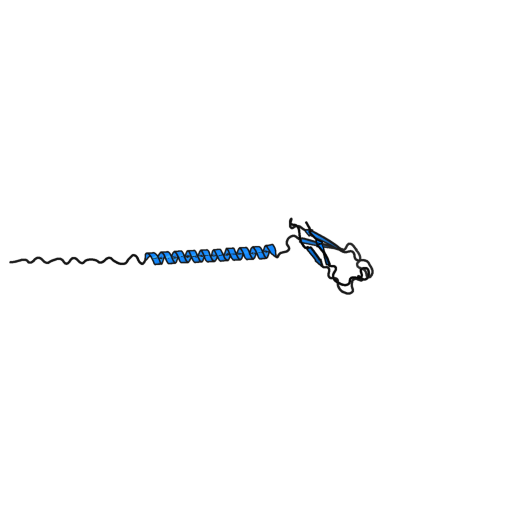 ASN A 1 95 ? -9.130 -7.211 2.427 1.00 72.69 95 ASN A N 1
ATOM 745 C CA . ASN A 1 95 ? -8.265 -7.643 3.536 1.00 72.69 95 ASN A CA 1
ATOM 746 C C . ASN A 1 95 ? -7.841 -6.495 4.467 1.00 72.69 95 ASN A C 1
ATOM 748 O O . ASN A 1 95 ? -6.669 -6.372 4.822 1.00 72.69 95 ASN A O 1
ATOM 752 N N . THR A 1 96 ? -8.791 -5.640 4.846 1.00 73.44 96 THR A N 1
ATOM 753 C CA . THR A 1 96 ? -8.512 -4.539 5.774 1.00 73.44 96 THR A CA 1
ATOM 754 C C . THR A 1 96 ? -8.410 -5.074 7.204 1.00 73.44 96 THR A C 1
ATOM 756 O O . THR A 1 96 ? -9.361 -5.670 7.709 1.00 73.44 96 THR A O 1
ATOM 759 N N . GLU A 1 97 ? -7.271 -4.849 7.861 1.00 76.88 97 GLU A N 1
ATOM 760 C CA . GLU A 1 97 ? -7.046 -5.190 9.272 1.00 76.88 97 GLU A CA 1
ATOM 761 C C . GLU A 1 97 ? -6.944 -3.901 10.097 1.00 76.88 97 GLU A C 1
ATOM 763 O O . GLU A 1 97 ? -6.169 -3.000 9.762 1.00 76.88 97 GLU A O 1
ATOM 768 N N . LEU A 1 98 ? -7.717 -3.818 11.183 1.00 78.38 98 LEU A N 1
ATOM 769 C CA . LEU A 1 98 ? -7.625 -2.740 12.163 1.00 78.38 98 LEU A CA 1
ATOM 770 C C . LEU A 1 98 ? -7.005 -3.288 13.452 1.00 78.38 98 LEU A C 1
ATOM 772 O O . LEU A 1 98 ? -7.524 -4.232 14.045 1.00 78.38 98 LEU A O 1
ATOM 776 N N . SER A 1 99 ? -5.900 -2.680 13.890 1.00 77.69 99 SER A N 1
ATOM 777 C CA . SER A 1 99 ? -5.220 -3.042 15.137 1.00 77.69 99 SER A CA 1
ATOM 778 C C . SER A 1 99 ? -5.159 -1.852 16.087 1.00 77.69 99 SER A C 1
ATOM 780 O O . SER A 1 99 ? -4.503 -0.850 15.781 1.00 77.69 99 SER A O 1
ATOM 782 N N . LEU A 1 100 ? -5.782 -1.970 17.260 1.00 73.44 100 LEU A N 1
ATOM 783 C CA . LEU A 1 100 ? -5.659 -0.974 18.324 1.00 73.44 100 LEU A CA 1
ATOM 784 C C . LEU A 1 100 ? -4.638 -1.432 19.362 1.00 73.44 100 LEU A C 1
ATOM 786 O O . LEU A 1 100 ? -4.745 -2.516 19.937 1.00 73.44 100 LEU A O 1
ATOM 790 N N . ARG A 1 101 ? -3.660 -0.568 19.642 1.00 75.50 101 ARG A N 1
ATOM 791 C CA . ARG A 1 101 ? -2.691 -0.775 20.718 1.00 75.50 101 ARG A CA 1
ATOM 792 C C . ARG A 1 101 ? -2.950 0.220 21.836 1.00 75.50 101 ARG A C 1
ATOM 794 O O . ARG A 1 101 ? -2.799 1.424 21.656 1.00 75.50 101 ARG A O 1
ATOM 801 N N . LEU A 1 102 ? -3.304 -0.310 22.996 1.00 72.81 102 LEU A N 1
ATOM 802 C CA . LEU A 1 102 ? -3.633 0.462 24.186 1.00 72.81 102 LEU A CA 1
ATOM 803 C C . LEU A 1 102 ? -2.482 0.349 25.190 1.00 72.81 102 LEU A C 1
ATOM 805 O O . LEU A 1 102 ? -1.830 -0.695 25.282 1.00 72.81 102 LEU A O 1
ATOM 809 N N . SER A 1 103 ? -2.182 1.426 25.917 1.00 67.81 103 SER A N 1
ATOM 810 C CA . SER A 1 103 ? -1.129 1.391 26.932 1.00 67.81 103 SER A CA 1
ATOM 811 C C . SER A 1 103 ? -1.595 0.623 28.169 1.00 67.81 103 SER A C 1
ATOM 813 O O . SER A 1 103 ? -2.729 0.750 28.639 1.00 67.81 103 SER A O 1
ATOM 815 N N . GLN A 1 104 ? -0.694 -0.199 28.700 1.00 63.84 104 GLN A N 1
ATOM 816 C CA . GLN A 1 104 ? -0.944 -1.002 29.891 1.00 63.84 104 GLN A CA 1
ATOM 817 C C . GLN A 1 104 ? -1.165 -0.060 31.085 1.00 63.84 104 GLN A C 1
ATOM 819 O O . GLN A 1 104 ? -0.284 0.725 31.427 1.00 63.84 104 GLN A O 1
ATOM 824 N N . GLY A 1 105 ? -2.357 -0.108 31.686 1.00 62.12 105 GLY A N 1
ATOM 825 C CA . GLY A 1 105 ? -2.717 0.682 32.871 1.00 62.12 105 GLY A CA 1
ATOM 826 C C . GLY A 1 105 ? -3.784 1.764 32.667 1.00 62.12 105 GLY A C 1
ATOM 827 O O . GLY A 1 105 ? -4.295 2.269 33.664 1.00 62.12 105 GLY A O 1
ATOM 828 N N . LEU A 1 106 ? -4.165 2.099 31.426 1.00 60.25 106 LEU A N 1
ATOM 829 C CA . LEU A 1 106 ? -5.248 3.065 31.170 1.00 60.25 106 LEU A CA 1
ATOM 830 C C . LEU A 1 106 ? -6.636 2.426 31.072 1.00 60.25 106 LEU A C 1
ATOM 832 O O . LEU A 1 106 ? -7.634 3.109 31.283 1.00 60.25 106 LEU A O 1
ATOM 836 N N . ILE A 1 107 ? -6.715 1.135 30.747 1.00 62.69 107 ILE A N 1
ATOM 837 C CA . ILE A 1 107 ? -7.982 0.477 30.425 1.00 62.69 107 ILE A CA 1
ATOM 838 C C . ILE A 1 107 ? -8.068 -0.828 31.201 1.00 62.69 107 ILE A C 1
ATOM 840 O O . ILE A 1 107 ? -7.168 -1.667 31.137 1.00 62.69 107 ILE A O 1
ATOM 844 N N . ASN A 1 108 ? -9.162 -0.981 31.943 1.00 62.38 108 ASN A N 1
ATOM 845 C CA . ASN A 1 108 ? -9.535 -2.263 32.502 1.00 62.38 108 ASN A CA 1
ATOM 846 C C . ASN A 1 108 ? -10.409 -3.000 31.475 1.00 62.38 108 ASN A C 1
ATOM 848 O O . ASN A 1 108 ? -11.605 -2.742 31.383 1.00 62.38 108 ASN A O 1
ATOM 852 N N . LEU A 1 109 ? -9.788 -3.869 30.672 1.00 61.97 109 LEU A N 1
ATOM 853 C CA . LEU A 1 109 ? -10.471 -4.733 29.698 1.00 61.97 109 LEU A CA 1
ATOM 854 C C . LEU A 1 109 ? -11.113 -5.968 30.363 1.00 61.97 109 LEU A C 1
ATOM 856 O O . LEU A 1 109 ? -11.643 -6.825 29.663 1.00 61.97 109 LEU A O 1
ATOM 860 N N . ASP A 1 110 ? -11.096 -6.080 31.700 1.00 54.41 110 ASP A N 1
ATOM 861 C CA . ASP A 1 110 ? -11.581 -7.266 32.427 1.00 54.41 110 ASP A CA 1
ATOM 862 C C . ASP A 1 110 ? -13.093 -7.542 32.239 1.00 54.41 110 ASP A C 1
ATOM 864 O O . ASP A 1 110 ? -13.583 -8.568 32.702 1.00 54.41 110 ASP A O 1
ATOM 868 N N . PHE A 1 111 ? -13.837 -6.693 31.518 1.00 50.25 111 PHE A N 1
ATOM 869 C CA . PHE A 1 111 ? -15.207 -7.000 31.083 1.00 50.25 111 PHE A CA 1
ATOM 870 C C . PHE A 1 111 ? -15.294 -7.922 29.852 1.00 50.25 111 PHE A C 1
ATOM 872 O O . PHE A 1 111 ? -16.363 -8.475 29.605 1.00 50.25 111 PHE A O 1
ATOM 879 N N . THR A 1 112 ? -14.204 -8.134 29.103 1.00 51.47 112 THR A N 1
ATOM 880 C CA . THR A 1 112 ? -14.190 -9.018 27.917 1.00 51.47 112 THR A CA 1
ATOM 881 C C . THR A 1 112 ? -13.170 -10.157 27.984 1.00 51.47 112 THR A C 1
ATOM 883 O O . THR A 1 112 ? -13.124 -10.976 27.076 1.00 51.47 112 THR A O 1
ATOM 886 N N . GLY A 1 113 ? -12.381 -10.277 29.059 1.00 48.50 113 GLY A N 1
ATOM 887 C CA . GLY A 1 113 ? -11.486 -11.426 29.279 1.00 48.50 113 GLY A CA 1
ATOM 888 C C . GLY A 1 113 ? -10.305 -11.550 28.303 1.00 48.50 113 GLY A C 1
ATOM 889 O O . GLY A 1 113 ? -9.526 -12.493 28.417 1.00 48.50 113 GLY A O 1
ATOM 890 N N . GLU A 1 114 ? -10.127 -10.598 27.386 1.00 47.25 114 GLU A N 1
ATOM 891 C CA . GLU A 1 114 ? -9.145 -10.677 26.304 1.00 47.25 114 GLU A CA 1
ATOM 892 C C . GLU A 1 114 ? -8.136 -9.523 26.426 1.00 47.25 114 GLU A C 1
ATOM 894 O O . GLU A 1 114 ? -8.294 -8.423 25.895 1.00 47.25 114 GLU A O 1
ATOM 899 N N . LYS A 1 115 ? -7.084 -9.764 27.217 1.00 51.47 115 LYS A N 1
ATOM 900 C CA . LYS A 1 115 ? -5.868 -8.943 27.218 1.00 51.47 115 LYS A CA 1
ATOM 901 C C . LYS A 1 115 ? -5.005 -9.407 26.058 1.00 51.47 115 LYS A C 1
ATOM 903 O O . LYS A 1 115 ? -4.248 -10.346 26.238 1.00 51.47 115 LYS A O 1
ATOM 908 N N . ASP A 1 116 ? -5.165 -8.787 24.898 1.00 54.56 116 ASP A N 1
ATOM 909 C CA . ASP A 1 116 ? -4.089 -8.469 23.951 1.00 54.56 116 ASP A CA 1
ATOM 910 C C . ASP A 1 116 ? -4.692 -8.209 22.571 1.00 54.56 116 ASP A C 1
ATOM 912 O O . ASP A 1 116 ? -5.275 -9.093 21.966 1.00 54.56 116 ASP A O 1
ATOM 916 N N . ILE A 1 117 ? -4.505 -6.983 22.073 1.00 55.00 117 ILE A N 1
ATOM 917 C CA . ILE A 1 117 ? -4.736 -6.571 20.680 1.00 55.00 117 ILE A CA 1
ATOM 918 C C . ILE A 1 117 ? -6.125 -6.960 20.149 1.00 55.00 117 ILE A C 1
ATOM 920 O O . ILE A 1 117 ? -6.315 -8.028 19.573 1.00 55.00 117 ILE A O 1
ATOM 924 N N . ILE A 1 118 ? -7.077 -6.028 20.220 1.00 61.38 118 ILE A N 1
ATOM 925 C CA . ILE A 1 118 ? -8.328 -6.179 19.472 1.00 61.38 118 ILE A CA 1
ATOM 926 C C . ILE A 1 118 ? -7.968 -6.089 17.985 1.00 61.38 118 ILE A C 1
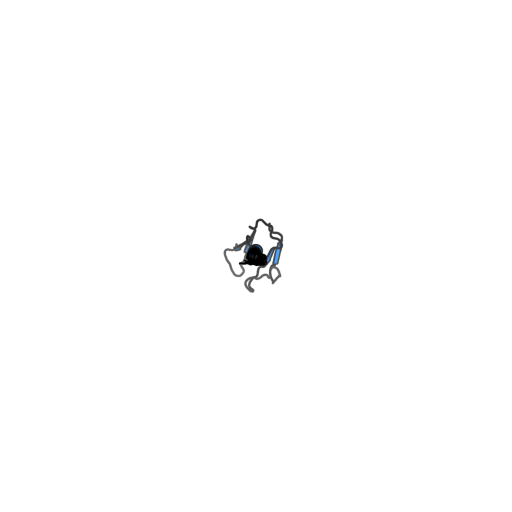ATOM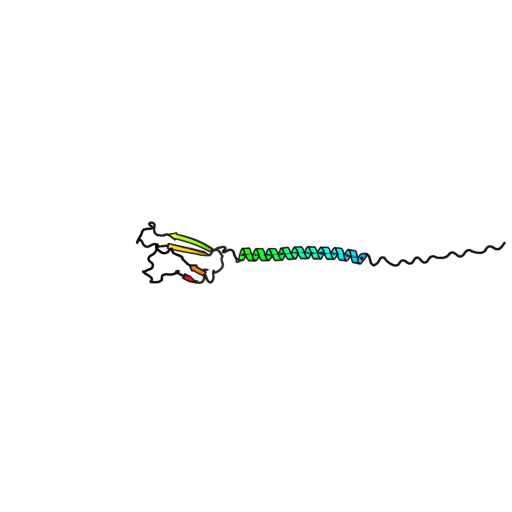 928 O O . ILE A 1 118 ? -7.606 -5.017 17.484 1.00 61.38 118 ILE A O 1
ATOM 932 N N . LYS A 1 119 ? -7.989 -7.244 17.318 1.00 57.38 119 LYS A N 1
ATOM 933 C CA . LYS A 1 119 ? -7.877 -7.384 15.870 1.00 57.38 119 LYS A CA 1
ATOM 934 C C . LYS A 1 119 ? -9.256 -7.698 15.340 1.00 57.38 119 LYS A C 1
ATOM 936 O O . LYS A 1 119 ? -9.795 -8.755 15.654 1.00 57.38 119 LYS A O 1
ATOM 941 N N . ASP A 1 120 ? -9.789 -6.798 14.528 1.00 64.69 120 ASP A N 1
ATOM 942 C CA . ASP A 1 120 ? -11.039 -7.054 13.829 1.00 64.69 120 ASP A CA 1
ATOM 943 C C . ASP A 1 120 ? -10.801 -7.103 12.319 1.00 64.69 120 ASP A C 1
ATOM 945 O O . ASP A 1 120 ? -10.077 -6.278 11.745 1.00 64.69 120 ASP A O 1
ATOM 949 N N . ALA A 1 121 ? -11.386 -8.119 11.689 1.00 65.44 121 ALA A N 1
ATOM 950 C CA . ALA A 1 121 ? -11.345 -8.307 10.253 1.00 65.44 121 ALA A CA 1
ATOM 951 C C . ALA A 1 121 ? -12.538 -7.562 9.657 1.00 65.44 121 ALA A C 1
ATOM 953 O O . ALA A 1 121 ? -13.645 -8.088 9.574 1.00 65.44 121 ALA A O 1
ATOM 954 N N . LEU A 1 122 ? -12.296 -6.337 9.193 1.00 67.81 122 LEU A N 1
ATOM 955 C CA . LEU A 1 122 ? -13.345 -5.457 8.664 1.00 67.81 122 LEU A CA 1
ATOM 956 C C . LEU A 1 122 ? -13.908 -5.925 7.307 1.00 67.81 122 LEU A C 1
ATOM 958 O O . LEU A 1 122 ? -14.848 -5.334 6.780 1.00 67.81 122 LEU A O 1
ATOM 962 N N . GLY A 1 123 ? -13.347 -6.989 6.728 1.00 67.25 123 GLY A N 1
ATOM 963 C CA . GLY A 1 123 ? -13.784 -7.541 5.451 1.00 67.25 123 GLY A CA 1
ATOM 964 C C . GLY A 1 123 ? -13.472 -6.615 4.273 1.00 67.25 123 GLY A C 1
ATOM 965 O O . GLY A 1 123 ? -12.405 -5.995 4.211 1.00 67.25 123 GLY A O 1
ATOM 966 N N . ASN A 1 124 ? -14.392 -6.571 3.306 1.00 65.88 124 ASN A N 1
ATOM 967 C CA . ASN A 1 124 ? -14.275 -5.735 2.114 1.00 65.88 124 ASN A CA 1
ATOM 968 C C . ASN A 1 124 ? -14.965 -4.386 2.352 1.00 65.88 124 ASN A C 1
ATOM 970 O O . ASN A 1 124 ? -16.172 -4.356 2.585 1.00 65.88 124 ASN A O 1
ATOM 974 N N . ILE A 1 125 ? -14.219 -3.285 2.242 1.00 64.31 125 ILE A N 1
ATOM 975 C CA . ILE A 1 125 ? -14.737 -1.916 2.399 1.00 64.31 125 ILE A CA 1
ATOM 976 C C . ILE A 1 125 ? -14.815 -1.284 1.004 1.00 64.31 125 ILE A C 1
ATOM 978 O O . ILE A 1 125 ? -13.783 -1.040 0.375 1.00 64.31 125 ILE A O 1
ATOM 982 N N . GLY A 1 126 ? -16.024 -1.074 0.484 1.00 49.78 126 GLY A N 1
ATOM 983 C CA . GLY A 1 126 ? -16.283 -0.603 -0.883 1.00 49.78 126 GLY A CA 1
ATOM 984 C C . GLY A 1 126 ? -17.192 0.606 -0.919 1.00 49.78 126 GLY A C 1
ATOM 985 O O . GLY A 1 126 ? -18.159 0.613 -0.129 1.00 49.78 126 GLY A O 1
#

Foldseek 3Di:
DDDDDDDDDDDDDDDDDDPPVPVVVVVVVVVVVVVVVVVVVVVVVVVVVCCCCVVVPDPPFWDWDKDWPDPDDDDPDDTDIDIDIGGGPVDKDAFDKDWDDDDPPSDDPVVPVDPDIDIDRPGIDD

Secondary structure (DSSP, 8-state):
--PPPPP-----------TTHHHHHHHHHHHHHHHHHHHHHHHHHHHHHHHHHHHHHS-TTEEEEEEE--S---TTSPPPEEEEEEE-SSS-B-S-EEEE---TTT---TTT---S-EEEE---B-